Protein 2AXI (pdb70)

InterPro domains:
  IPR001841 Zinc finger, RING-type [PS50089] (438-479)
  IPR001876 Zinc finger, RanBP2-type [PF00641] (300-327)
  IPR001876 Zinc finger, RanBP2-type [PS01358] (303-322)
  IPR001876 Zinc finger, RanBP2-type [PS50199] (299-328)
  IPR003121 SWIB/MDM2 domain [PF02201] (34-95)
  IPR003121 SWIB/MDM2 domain [PS51925] (26-109)
  IPR013083 Zinc finger, RING/FYVE/PHD-type [G3DSA:3.30.40.10] (427-491)
  IPR016495 p53 negative regulator Mdm2/Mdm4 [PIRSF006748] (1-491)
  IPR028340 E3 ubiquitin-protein ligase Mdm2 [PIRSF500700] (4-491)
  IPR036443 Zinc finger, RanBP2-type superfamily [SSF90209] (290-334)
  IPR036885 SWIB/MDM2 domain superfamily [G3DSA:1.10.245.10] (1-114)
  IPR036885 SWIB/MDM2 domain superfamily [SSF47592] (18-120)
  IPR036885 SWIB/MDM2 domain superfamily [SSF47592] (189-283)
  IPR044080 MDM2, modified RING finger, HC subclass [cd16783] (435-491)

Organism: Homo sapiens (NCBI:txid9606)

B-factor: mean 27.34, std 12.37, range [12.4, 106.25]

Solvent-accessible surface area: 6262 Å² total

Radius of gyration: 12.9 Å; Cα contacts (8 Å, |Δi|>4): 145; chains: 2; bounding box: 38×24×27 Å

Structure (mmCIF, N/CA/C/O backbone):
data_2AXI
#
_entry.id   2AXI
#
_cell.length_a   45.180
_cell.length_b   77.749
_cell.length_c   61.257
_cell.angle_alpha   90.00
_cell.angle_beta   90.00
_cell.angle_gamma   90.00
#
_symmetry.space_group_name_H-M   'C 2 2 21'
#
loop_
_entity.id
_entity.type
_entity.pdbx_description
1 polymer 'Ubiquitin-protein ligase E3 Mdm2'
2 polymer 'cyclic 8-mer peptide'
3 non-polymer 'SULFATE ION'
4 non-polymer '3[N-MORPHOLINO]PROPANE SULFONIC ACID'
5 water water
#
loop_
_atom_site.group_PDB
_atom_site.id
_atom_site.type_symbol
_atom_site.label_atom_id
_atom_site.label_alt_id
_atom_site.label_comp_id
_atom_site.label_asym_id
_atom_site.label_entity_id
_atom_site.label_seq_id
_atom_site.pdbx_PDB_ins_code
_atom_site.Cartn_x
_atom_site.Cartn_y
_atom_site.Cartn_z
_atom_site.occupancy
_atom_site.B_iso_or_equiv
_atom_site.auth_seq_id
_atom_site.auth_comp_id
_atom_site.auth_asym_id
_atom_site.auth_atom_id
_atom_site.pdbx_PDB_model_num
ATOM 1 N N . GLU A 1 7 ? 18.272 11.146 -5.992 1.00 55.00 23 GLU A N 1
ATOM 2 C CA . GLU A 1 7 ? 19.564 11.538 -5.450 1.00 45.62 23 GLU A CA 1
ATOM 3 C C . GLU A 1 7 ? 19.361 12.224 -4.110 1.00 40.02 23 GLU A C 1
ATOM 4 O O . GLU A 1 7 ? 20.239 12.895 -3.597 1.00 35.08 23 GLU A O 1
ATOM 10 N N . GLN A 1 8 ? 18.174 12.050 -3.544 1.00 34.23 24 GLN A N 1
ATOM 11 C CA . GLN A 1 8 ? 17.879 12.710 -2.273 1.00 28.83 24 GLN A CA 1
ATOM 12 C C . GLN A 1 8 ? 18.286 11.848 -1.115 1.00 27.83 24 GLN A C 1
ATOM 13 O O . GLN A 1 8 ? 17.540 11.036 -0.564 1.00 29.48 24 GLN A O 1
ATOM 19 N N . GLU A 1 9 ? 19.559 12.022 -0.748 1.00 27.96 25 GLU A N 1
ATOM 20 C CA . GLU A 1 9 ? 20.223 11.035 0.080 1.00 33.50 25 GLU A CA 1
ATOM 21 C C . GLU A 1 9 ? 20.304 11.535 1.521 1.00 26.60 25 GLU A C 1
ATOM 22 O O . GLU A 1 9 ? 20.843 10.785 2.310 1.00 28.39 25 GLU A O 1
ATOM 28 N N . THR A 1 10 ? 19.760 12.729 1.807 1.00 25.34 26 THR A N 1
ATOM 29 C CA . THR A 1 10 ? 19.719 13.245 3.154 1.00 23.24 26 THR A CA 1
ATOM 30 C C . THR A 1 10 ? 19.328 12.185 4.195 1.00 23.19 26 THR A C 1
ATOM 31 O O . THR A 1 10 ? 18.267 11.593 4.044 1.00 28.21 26 THR A O 1
ATOM 35 N N . LEU A 1 11 ? 20.167 11.963 5.211 1.00 23.91 27 LEU A N 1
ATOM 36 C CA . LEU A 1 11 ? 19.881 10.940 6.231 1.00 26.08 27 LEU A CA 1
ATOM 37 C C . LEU A 1 11 ? 19.036 11.597 7.297 1.00 25.73 27 LEU A C 1
ATOM 38 O O . LEU A 1 11 ? 19.351 12.707 7.744 1.00 26.13 27 LEU A O 1
ATOM 43 N N . VAL A 1 12 ? 17.908 10.946 7.619 1.00 23.75 28 VAL A N 1
ATOM 44 C CA . VAL A 1 12 ? 16.921 11.575 8.478 1.00 22.21 28 VAL A CA 1
ATOM 45 C C . VAL A 1 12 ? 16.328 10.562 9.470 1.00 20.73 28 VAL A C 1
ATOM 46 O O . VAL A 1 12 ? 16.241 9.359 9.245 1.00 21.03 28 VAL A O 1
ATOM 50 N N . ARG A 1 13 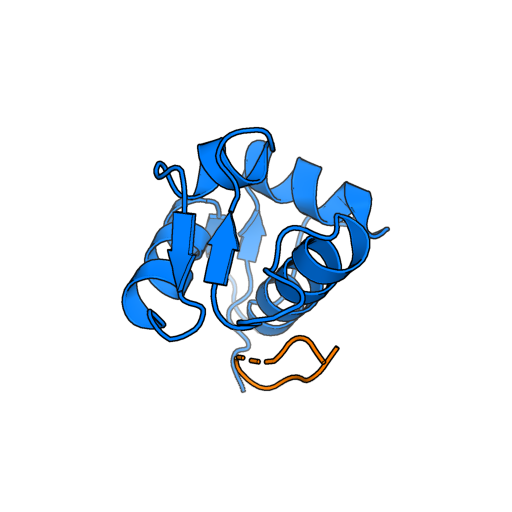? 15.905 11.139 10.579 1.00 21.42 29 ARG A N 1
ATOM 51 C CA . ARG A 1 13 ? 15.234 10.416 11.641 1.00 20.68 29 ARG A CA 1
ATOM 52 C C . ARG A 1 13 ? 13.844 11.021 11.841 1.00 19.14 29 ARG A C 1
ATOM 53 O O . ARG A 1 13 ? 13.686 12.089 12.412 1.00 21.04 29 ARG A O 1
ATOM 68 N N . PRO A 1 14 ? 12.814 10.360 11.349 1.00 17.76 30 PRO A N 1
ATOM 69 C CA . PRO A 1 14 ? 11.460 10.877 11.535 1.00 17.78 30 PRO A CA 1
ATOM 70 C C . PRO A 1 14 ? 11.069 11.058 12.992 1.00 17.43 30 PRO A C 1
ATOM 71 O O . PRO A 1 14 ? 11.434 10.268 13.863 1.00 18.92 30 PRO A O 1
ATOM 75 N N . LYS A 1 15 ? 10.321 12.127 13.207 1.00 17.90 31 LYS A N 1
ATOM 76 C CA . LYS A 1 15 ? 9.727 12.380 14.547 1.00 17.44 31 LYS A CA 1
ATOM 77 C C . LYS A 1 15 ? 8.566 11.435 14.775 1.00 16.47 31 LYS A C 1
ATOM 78 O O . LYS A 1 15 ? 8.171 10.729 13.849 1.00 17.33 31 LYS A O 1
ATOM 84 N N . PRO A 1 16 ? 7.992 11.363 15.964 1.00 18.57 32 PRO A N 1
ATOM 85 C CA . PRO A 1 16 ? 7.014 10.304 16.243 1.00 18.66 32 PRO A CA 1
ATOM 86 C C . PRO A 1 16 ? 5.839 10.240 15.297 1.00 18.19 32 PRO A C 1
ATOM 87 O O . PRO A 1 16 ? 5.457 9.113 14.934 1.00 18.91 32 PRO A O 1
ATOM 91 N N . LEU A 1 17 ? 5.229 11.362 14.926 1.00 18.27 33 LEU A N 1
ATOM 92 C CA . LEU A 1 17 ? 4.084 11.314 14.029 1.00 18.27 33 LEU A CA 1
ATOM 93 C C . LEU A 1 17 ? 4.454 10.705 12.676 1.00 17.30 33 LEU A C 1
ATOM 94 O O . LEU A 1 17 ? 3.770 9.782 12.205 1.00 18.47 33 LEU A O 1
ATOM 99 N N . LEU A 1 18 ? 5.498 11.260 12.073 1.00 16.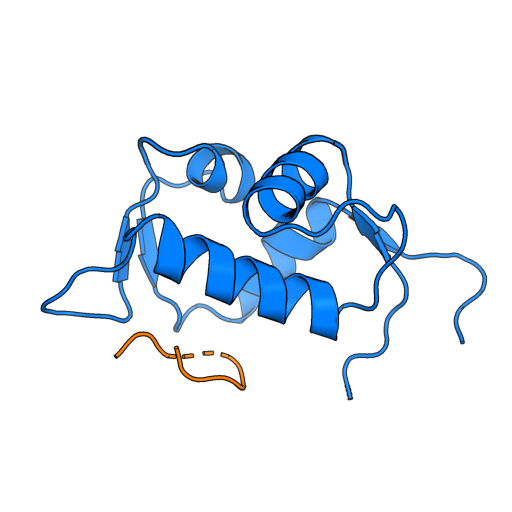73 34 LEU A N 1
ATOM 100 C CA . LEU A 1 18 ? 5.940 10.713 10.772 1.00 15.85 34 LEU A CA 1
ATOM 101 C C . LEU A 1 18 ? 6.301 9.233 10.877 1.00 17.95 34 LEU A C 1
ATOM 102 O O . LEU A 1 18 ? 5.968 8.400 10.021 1.00 16.36 34 LEU A O 1
ATOM 107 N N . LEU A 1 19 ? 6.967 8.866 11.969 1.00 16.32 35 LEU A N 1
ATOM 108 C CA . LEU A 1 19 ? 7.322 7.458 12.139 1.00 18.12 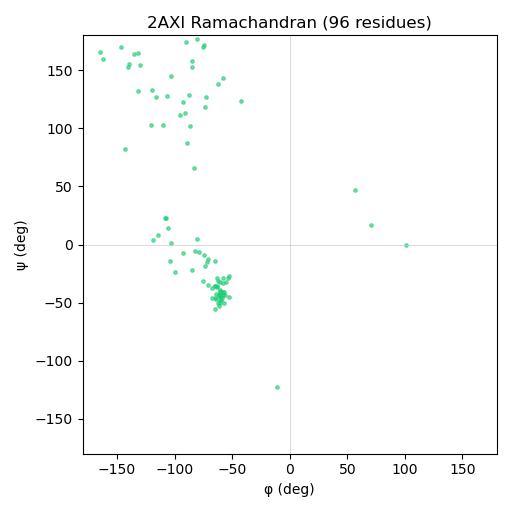35 LEU A CA 1
ATOM 109 C C . LEU A 1 19 ? 6.067 6.603 12.176 1.00 20.01 35 LEU A C 1
ATOM 110 O O . LEU A 1 19 ? 6.056 5.481 11.675 1.00 19.91 35 LEU A O 1
ATOM 119 N N . LYS A 1 20 ? 5.001 7.081 12.819 1.00 18.49 36 LYS A N 1
ATOM 120 C CA . LYS A 1 20 ? 3.753 6.299 12.845 1.00 20.26 36 LYS A CA 1
ATOM 121 C C . LYS A 1 20 ? 3.233 6.064 11.443 1.00 20.08 36 LYS A C 1
ATOM 122 O O . LYS A 1 20 ? 2.723 4.996 11.118 1.00 23.32 36 LYS A O 1
ATOM 128 N N . LEU A 1 21 ? 3.295 7.066 10.588 1.00 19.28 37 LEU A N 1
ATOM 129 C CA . LEU A 1 21 ? 2.846 6.913 9.203 1.00 18.39 37 LEU A CA 1
ATOM 130 C C . LEU A 1 21 ? 3.655 5.851 8.469 1.00 18.21 37 LEU A C 1
ATOM 131 O O . LEU A 1 21 ? 3.131 5.006 7.729 1.00 19.90 37 LEU A O 1
ATOM 136 N N . LEU A 1 22 ? 4.965 5.915 8.677 1.00 15.75 38 LEU A N 1
ATOM 137 C CA . LEU A 1 22 ? 5.841 4.975 7.981 1.00 17.11 38 LEU A CA 1
ATOM 138 C C . LEU A 1 22 ? 5.523 3.546 8.425 1.00 17.12 38 LEU A C 1
ATOM 139 O O . LEU A 1 22 ? 5.571 2.611 7.611 1.00 17.08 38 LEU A O 1
ATOM 144 N N . LYS A 1 23 ? 5.198 3.370 9.710 1.00 17.76 39 LYS A N 1
ATOM 145 C CA . LYS A 1 23 ? 4.892 2.028 10.198 1.00 18.61 39 LYS A CA 1
ATOM 146 C C . LYS A 1 23 ? 3.709 1.431 9.490 1.00 18.66 39 LYS A C 1
ATOM 147 O O . LYS A 1 23 ? 3.664 0.216 9.310 1.00 19.66 39 LYS A O 1
ATOM 158 N N . SER A 1 24 ? 2.768 2.285 9.098 1.00 17.47 40 SER A N 1
ATOM 159 C CA . SER A 1 24 ? 1.588 1.839 8.395 1.00 18.05 40 SER A CA 1
ATOM 160 C C . SER A 1 24 ? 1.920 1.101 7.118 1.00 16.99 40 SER A C 1
ATOM 161 O O . SER A 1 24 ? 1.135 0.208 6.727 1.00 22.34 40 SER A O 1
ATOM 164 N N . VAL A 1 25 ? 3.045 1.424 6.491 1.00 15.70 41 VAL A N 1
ATOM 165 C CA . VAL A 1 25 ? 3.371 0.690 5.264 1.00 14.30 41 VAL A CA 1
ATOM 166 C C . VAL A 1 25 ? 4.478 -0.318 5.453 1.00 14.79 41 VAL A C 1
ATOM 167 O O . VAL A 1 25 ? 4.979 -0.816 4.454 1.00 17.13 41 VAL A O 1
ATOM 171 N N . GLY A 1 26 ? 4.817 -0.626 6.711 1.00 14.21 42 GLY A N 1
ATOM 172 C CA . GLY A 1 26 ? 5.765 -1.646 7.025 1.00 14.84 42 GLY A CA 1
ATOM 173 C C . GLY A 1 26 ? 7.165 -1.239 7.393 1.00 16.42 42 GLY A C 1
ATOM 174 O O . GLY A 1 26 ? 8.018 -2.113 7.641 1.00 17.76 42 GLY A O 1
ATOM 175 N N . ALA A 1 27 ? 7.387 0.070 7.387 1.00 15.62 43 ALA A N 1
ATOM 176 C CA . ALA A 1 27 ? 8.704 0.615 7.672 1.00 17.15 43 ALA A CA 1
ATOM 177 C C . ALA A 1 27 ? 8.821 0.891 9.163 1.00 18.95 43 ALA A C 1
ATOM 178 O O . ALA A 1 27 ?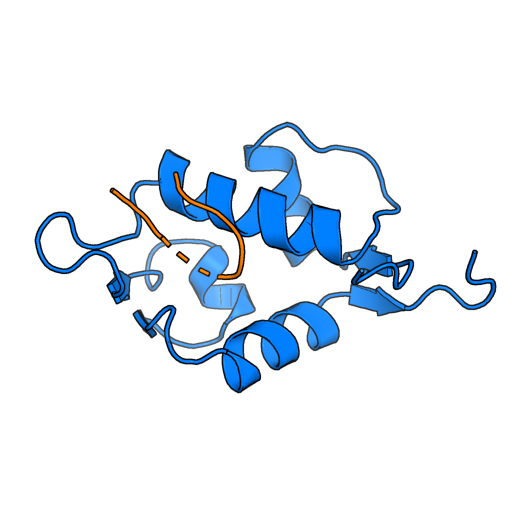 8.091 1.789 9.592 1.00 20.28 43 ALA A O 1
ATOM 180 N N . GLN A 1 28 ? 9.665 0.157 9.834 1.00 22.03 44 GLN A N 1
ATOM 181 C CA . GLN A 1 28 ? 9.780 0.258 11.291 1.00 24.53 44 GLN A CA 1
ATOM 182 C C . GLN A 1 28 ? 11.159 0.696 11.760 1.00 25.32 44 GLN A C 1
ATOM 183 O O . GLN A 1 28 ? 11.322 0.721 12.984 1.00 33.80 44 GLN A O 1
ATOM 189 N N . LYS A 1 29 ? 12.061 1.004 10.843 1.00 26.96 45 LYS A N 1
ATOM 190 C CA . LYS A 1 29 ? 13.392 1.454 11.267 1.00 26.41 45 LYS A CA 1
ATOM 191 C C . LYS A 1 29 ? 13.338 2.890 11.781 1.00 25.56 45 LYS A C 1
ATOM 192 O O . LYS A 1 29 ? 12.301 3.544 11.655 1.00 25.89 45 LYS A O 1
ATOM 198 N N . ASP A 1 30 ? 14.426 3.379 12.387 1.00 25.03 46 ASP A N 1
ATOM 199 C CA . ASP A 1 30 ? 14.386 4.761 12.876 1.00 24.09 46 ASP A CA 1
ATOM 200 C C . ASP A 1 30 ? 15.065 5.794 11.972 1.00 23.26 46 ASP A C 1
ATOM 201 O O . ASP A 1 30 ? 14.695 6.981 12.072 1.00 21.71 46 ASP A O 1
ATOM 210 N N . THR A 1 31 ? 15.988 5.344 11.152 1.00 22.56 47 THR A N 1
ATOM 211 C CA . THR A 1 31 ? 16.756 6.166 10.233 1.00 22.87 47 THR A CA 1
ATOM 212 C C . THR A 1 31 ? 16.543 5.732 8.786 1.00 22.07 47 THR A C 1
ATOM 213 O O . THR A 1 31 ? 16.545 4.562 8.430 1.00 26.22 47 THR A O 1
ATOM 217 N N . TYR A 1 32 ? 16.307 6.769 7.963 1.00 21.75 48 TYR A N 1
ATOM 218 C CA . TYR A 1 32 ? 15.993 6.653 6.573 1.00 22.53 48 TYR A CA 1
ATOM 219 C C . TYR A 1 32 ? 16.757 7.627 5.698 1.00 24.20 48 TYR A C 1
ATOM 220 O O . TYR A 1 32 ? 17.268 8.632 6.164 1.00 26.12 48 TYR A O 1
ATOM 229 N N . THR A 1 33 ? 16.773 7.374 4.385 1.00 23.88 49 THR A N 1
ATOM 230 C CA . THR A 1 33 ? 17.115 8.475 3.490 1.00 23.45 49 THR A CA 1
ATOM 231 C C . THR A 1 33 ? 15.849 9.283 3.203 1.00 20.01 49 THR A C 1
ATOM 232 O O . THR A 1 33 ? 14.745 8.750 3.309 1.00 19.27 49 THR A O 1
ATOM 236 N N . MET A 1 34 ? 16.058 10.536 2.800 1.00 21.20 50 MET A N 1
ATOM 237 C CA . MET A 1 34 ? 14.889 11.309 2.425 1.00 19.94 50 MET A CA 1
ATOM 238 C C . MET A 1 34 ? 14.119 10.610 1.312 1.00 18.64 50 MET A C 1
ATOM 239 O O . MET A 1 34 ? 12.905 10.591 1.356 1.00 17.53 50 MET A O 1
ATOM 244 N N . LYS A 1 35 ? 14.851 10.062 0.355 1.00 18.20 51 LYS A N 1
ATOM 245 C CA . LYS A 1 35 ? 14.170 9.340 -0.726 1.00 16.53 51 LYS A CA 1
ATOM 246 C C . LYS A 1 35 ? 13.213 8.265 -0.231 1.00 15.79 51 LYS A C 1
ATOM 247 O O . LYS A 1 35 ? 12.105 8.111 -0.717 1.00 16.14 51 LYS A O 1
ATOM 253 N N . GLU A 1 36 ? 13.700 7.483 0.745 1.00 16.61 52 GLU A N 1
ATOM 254 C CA . GLU A 1 36 ? 12.849 6.469 1.356 1.00 15.57 52 GLU A CA 1
ATOM 255 C C . GLU A 1 36 ? 11.624 7.113 2.026 1.00 15.73 52 GLU A C 1
ATOM 256 O O . GLU A 1 36 ? 10.511 6.589 1.872 1.00 15.16 52 GLU A O 1
ATOM 262 N N . VAL A 1 37 ? 11.835 8.164 2.810 1.00 15.13 53 VAL A N 1
ATOM 263 C CA . VAL A 1 37 ? 10.654 8.752 3.457 1.00 14.92 53 VAL A CA 1
ATOM 264 C C . VAL A 1 37 ? 9.634 9.189 2.428 1.00 13.64 53 VAL A C 1
ATOM 265 O O . VAL A 1 37 ? 8.423 8.975 2.536 1.00 16.38 53 VAL A O 1
ATOM 269 N N . LEU A 1 38 ? 10.148 9.821 1.361 1.00 14.84 54 LEU A N 1
ATOM 270 C CA . LEU A 1 38 ? 9.209 10.317 0.352 1.00 14.62 54 LEU A CA 1
ATOM 271 C C . LEU A 1 38 ? 8.466 9.167 -0.321 1.00 14.28 54 LEU A C 1
ATOM 272 O O . LEU A 1 38 ? 7.258 9.258 -0.543 1.00 15.05 54 LEU A O 1
ATOM 277 N N . PHE A 1 39 ? 9.245 8.111 -0.634 1.00 14.14 55 PHE A N 1
ATOM 278 C CA . PHE A 1 39 ? 8.591 6.982 -1.300 1.00 13.20 55 PHE A CA 1
ATOM 279 C C . PHE A 1 39 ? 7.542 6.334 -0.411 1.00 13.38 55 PHE A C 1
ATOM 280 O O . PHE A 1 39 ? 6.421 6.037 -0.829 1.00 14.23 55 PHE A O 1
ATOM 288 N N . TYR A 1 40 ? 7.901 6.081 0.852 1.00 12.88 56 TYR A N 1
ATOM 289 C CA . TYR A 1 40 ? 6.956 5.454 1.774 1.00 12.40 56 TYR A CA 1
ATOM 290 C C . TYR A 1 40 ? 5.716 6.326 2.031 1.00 13.73 56 TYR A C 1
ATOM 291 O O . TYR A 1 40 ? 4.626 5.776 2.191 1.00 13.78 56 TYR A O 1
ATOM 300 N N . LEU A 1 41 ? 5.892 7.639 2.073 1.00 13.68 57 LEU A N 1
ATOM 301 C CA . LEU A 1 41 ? 4.674 8.468 2.188 1.00 14.23 57 LEU A CA 1
ATOM 302 C C . LEU A 1 41 ? 3.765 8.367 0.971 1.00 14.11 57 LEU A C 1
ATOM 303 O O . LEU A 1 41 ? 2.550 8.429 1.093 1.00 14.80 57 LEU A O 1
ATOM 312 N N . GLY A 1 42 ? 4.346 8.247 -0.220 1.00 14.88 58 GLY A N 1
ATOM 313 C CA . GLY A 1 42 ? 3.534 8.009 -1.411 1.00 15.08 58 GLY A CA 1
ATOM 314 C C . GLY A 1 42 ? 2.790 6.688 -1.272 1.00 14.38 58 GLY A C 1
ATOM 315 O O . GLY A 1 42 ? 1.601 6.633 -1.619 1.00 14.78 58 GLY A O 1
ATOM 316 N N . GLN A 1 43 ? 3.480 5.647 -0.785 1.00 14.40 59 GLN A N 1
ATOM 317 C CA . GLN A 1 43 ? 2.793 4.361 -0.614 1.00 14.37 59 GLN A CA 1
ATOM 318 C C . GLN A 1 43 ? 1.714 4.507 0.443 1.00 13.90 59 GLN A C 1
ATOM 319 O O . GLN A 1 43 ? 0.658 3.859 0.381 1.00 15.30 59 GLN A O 1
ATOM 325 N N . TYR A 1 44 ? 1.964 5.306 1.476 1.00 14.67 60 TYR A N 1
ATOM 326 C CA . TYR A 1 44 ? 0.951 5.516 2.515 1.00 14.26 60 TYR A CA 1
ATOM 327 C C . TYR A 1 44 ? -0.335 6.049 1.914 1.00 13.92 60 TYR A C 1
ATOM 328 O O . TYR A 1 44 ? -1.427 5.575 2.213 1.00 15.48 60 TYR A O 1
ATOM 337 N N . ILE A 1 45 ? -0.204 7.103 1.102 1.00 14.01 61 ILE A N 1
ATOM 338 C CA . ILE A 1 45 ? -1.375 7.722 0.470 1.00 13.59 61 ILE A CA 1
ATOM 339 C C . ILE A 1 45 ? -2.108 6.734 -0.421 1.00 15.22 61 ILE A C 1
ATOM 340 O O . ILE A 1 45 ? -3.327 6.679 -0.466 1.00 16.88 61 ILE A O 1
ATOM 345 N N . MET A 1 46 ? -1.308 5.922 -1.140 1.00 15.10 62 MET A N 1
ATOM 346 C CA . MET A 1 46 ? -1.898 4.881 -1.977 1.00 17.18 62 MET A CA 1
ATOM 347 C C . MET A 1 46 ? -2.705 3.890 -1.152 1.00 16.01 62 MET A C 1
ATOM 348 O O . MET A 1 46 ? -3.832 3.537 -1.439 1.00 20.21 62 MET A O 1
ATOM 353 N N . THR A 1 47 ? -2.083 3.391 -0.080 1.00 15.63 63 THR A N 1
ATOM 354 C CA . THR A 1 47 ? -2.772 2.297 0.598 1.00 17.62 63 THR A CA 1
ATOM 355 C C . THR A 1 47 ? -3.968 2.776 1.422 1.00 18.48 63 THR A C 1
ATOM 356 O O . THR A 1 47 ? -4.946 2.047 1.594 1.00 21.12 63 THR A O 1
ATOM 363 N N . LYS A 1 48 ? -3.880 3.976 1.953 1.00 17.94 64 LYS A N 1
ATOM 364 C CA . LYS A 1 48 ? -4.994 4.589 2.698 1.00 17.49 64 LYS A CA 1
ATOM 365 C C . LYS A 1 48 ? -6.040 5.150 1.750 1.00 17.30 64 LYS A C 1
ATOM 366 O O . LYS A 1 48 ? -7.101 5.571 2.187 1.00 20.01 64 LYS A O 1
ATOM 372 N N . ARG A 1 49 ? -5.792 5.156 0.444 1.00 17.28 65 ARG A N 1
ATOM 373 C CA . ARG A 1 49 ? -6.763 5.622 -0.538 1.00 18.07 65 ARG A CA 1
ATOM 374 C C . ARG A 1 49 ? -7.208 7.056 -0.268 1.00 16.40 65 ARG A C 1
ATOM 375 O O . ARG A 1 49 ? -8.380 7.453 -0.279 1.00 20.31 65 ARG A O 1
ATOM 383 N N . LEU A 1 50 ? -6.171 7.903 -0.023 1.00 16.52 66 LEU A N 1
ATOM 384 C CA . LEU A 1 50 ? -6.496 9.277 0.332 1.00 16.84 66 LEU A CA 1
ATOM 385 C C . LEU A 1 50 ? -6.516 10.176 -0.883 1.00 17.95 66 LEU A C 1
ATOM 386 O O . LEU A 1 50 ? -6.889 11.330 -0.737 1.00 19.72 66 LEU A O 1
ATOM 391 N N . TYR A 1 51 ? -6.105 9.682 -2.053 1.00 17.77 67 TYR A N 1
ATOM 392 C CA . TYR A 1 51 ? -6.201 10.478 -3.282 1.00 18.70 67 TYR A CA 1
ATOM 393 C C . TYR A 1 51 ? -7.605 10.297 -3.856 1.00 19.94 67 TYR A C 1
ATOM 394 O O . TYR A 1 51 ? -8.306 9.291 -3.696 1.00 20.75 67 TYR A O 1
ATOM 403 N N . ASP A 1 52 ? -8.037 11.303 -4.578 1.00 19.91 68 ASP A N 1
ATOM 404 C CA . ASP A 1 52 ? -9.286 11.287 -5.341 1.00 20.70 68 ASP A CA 1
ATOM 405 C C . ASP A 1 52 ? -9.123 10.402 -6.577 1.00 22.77 68 ASP A C 1
ATOM 406 O O . ASP A 1 52 ? -8.292 10.716 -7.422 1.00 25.18 68 ASP A O 1
ATOM 411 N N . GLU A 1 53 ? -9.932 9.353 -6.626 1.00 22.96 69 GLU A N 1
ATOM 412 C CA . GLU A 1 53 ? -10.025 8.437 -7.726 1.00 28.93 69 GLU A CA 1
ATOM 413 C C . GLU A 1 53 ? -10.269 9.118 -9.063 1.00 27.56 69 GLU A C 1
ATOM 414 O O . GLU A 1 53 ? -9.882 8.541 -10.080 1.00 31.33 69 GLU A O 1
ATOM 420 N N . LYS A 1 54 ? -10.885 10.292 -9.089 1.00 26.62 70 LYS A N 1
ATOM 421 C CA . LYS A 1 54 ? -11.122 10.972 -10.351 1.00 25.03 70 LYS A CA 1
ATOM 422 C C . LYS A 1 54 ? -10.194 12.138 -10.633 1.00 28.61 70 LYS A C 1
ATOM 423 O O . LYS A 1 54 ? -10.140 12.623 -11.756 1.00 43.99 70 LYS A O 1
ATOM 429 N N . GLN A 1 55 ? -9.476 12.609 -9.626 1.00 23.54 71 GLN A N 1
ATOM 430 C CA . GLN A 1 55 ? -8.491 13.675 -9.757 1.00 22.56 71 GLN A CA 1
ATOM 431 C C . GLN A 1 55 ? -7.333 13.342 -8.831 1.00 20.59 71 GLN A C 1
ATOM 432 O O . GLN A 1 55 ? -7.240 13.801 -7.685 1.00 20.72 71 GLN A O 1
ATOM 438 N N . GLN A 1 56 ? -6.466 12.474 -9.347 1.00 23.44 72 GLN A N 1
ATOM 439 C CA . GLN A 1 56 ? -5.568 11.709 -8.473 1.00 21.23 72 GLN A CA 1
ATOM 440 C C . GLN A 1 56 ? -4.489 12.543 -7.842 1.00 21.74 72 GLN A C 1
ATOM 441 O O . GLN A 1 56 ? -3.822 12.068 -6.904 1.00 21.06 72 GLN A O 1
ATOM 447 N N . HIS A 1 57 ? -4.280 13.773 -8.300 1.00 20.85 73 HIS A N 1
ATOM 448 C CA . HIS A 1 57 ? -3.282 14.590 -7.613 1.00 21.98 73 HIS A CA 1
ATOM 449 C C . HIS A 1 57 ? -3.834 15.254 -6.357 1.00 19.23 73 HIS A C 1
ATOM 450 O O . HIS A 1 57 ? -3.071 15.911 -5.646 1.00 22.27 73 HIS A O 1
ATOM 457 N N . ILE A 1 58 ? -5.132 15.098 -6.136 1.00 18.02 74 ILE A N 1
ATOM 458 C CA . ILE A 1 58 ? -5.709 15.682 -4.930 1.00 18.87 74 ILE A CA 1
ATOM 459 C C . ILE A 1 58 ? -5.722 14.708 -3.791 1.00 17.27 74 ILE A C 1
ATOM 460 O O . ILE A 1 58 ? -6.303 13.618 -3.923 1.00 20.35 74 ILE A O 1
ATOM 465 N N . VAL A 1 59 ? -5.103 15.081 -2.689 1.00 16.62 75 VAL A N 1
ATOM 466 C CA . VAL A 1 59 ? -5.130 14.258 -1.488 1.00 17.29 75 VAL A CA 1
ATOM 467 C C . VAL A 1 59 ? -6.041 14.881 -0.442 1.00 17.64 75 VAL A C 1
ATOM 468 O O . VAL A 1 59 ? -5.908 16.063 -0.134 1.00 19.45 75 VAL A O 1
ATOM 472 N N . TYR A 1 60 ? -6.964 14.070 0.058 1.00 17.64 76 TYR A N 1
ATOM 473 C CA . TYR A 1 60 ? -7.894 14.541 1.083 1.00 19.78 76 TYR A CA 1
ATOM 474 C C . TYR A 1 60 ? -7.534 13.855 2.392 1.00 18.82 76 TYR A C 1
ATOM 475 O O . TYR A 1 60 ? -7.824 12.672 2.556 1.00 20.48 76 TYR A O 1
ATOM 492 N N . CYS A 1 61 ? -6.860 14.576 3.288 1.00 18.16 77 CYS A N 1
ATOM 493 C CA . CYS A 1 61 ? -6.263 13.990 4.476 1.00 17.52 77 CYS A CA 1
ATOM 494 C C . CYS A 1 61 ? -6.884 14.453 5.775 1.00 16.67 77 CYS A C 1
ATOM 495 O O . CYS A 1 61 ? -6.372 14.123 6.836 1.00 20.09 77 CYS A O 1
ATOM 498 N N . SER A 1 62 ? -7.999 15.202 5.701 1.00 20.90 78 SER A N 1
ATOM 499 C CA . SER A 1 62 ? -8.556 15.726 6.926 1.00 23.47 78 SER A CA 1
ATOM 500 C C . SER A 1 62 ? -8.862 14.690 7.981 1.00 22.55 78 SER A C 1
ATOM 501 O O . SER A 1 62 ? -8.791 15.001 9.182 1.00 28.32 78 SER A O 1
ATOM 504 N N . ASN A 1 63 ? -9.232 13.477 7.582 1.00 21.64 79 ASN A N 1
ATOM 505 C CA . ASN A 1 63 ? -9.683 12.459 8.523 1.00 22.97 79 ASN A CA 1
ATOM 506 C C . ASN A 1 63 ? -8.672 11.332 8.731 1.00 21.10 79 ASN A C 1
ATOM 507 O O . ASN A 1 63 ? -9.011 10.236 9.151 1.00 24.05 79 ASN A O 1
ATOM 512 N N . ASP A 1 64 ? -7.438 11.691 8.432 1.00 18.06 80 ASP A N 1
ATOM 513 C CA . ASP A 1 64 ? -6.333 10.782 8.536 1.00 16.25 80 ASP A CA 1
ATOM 514 C C . ASP A 1 64 ? -5.212 11.438 9.334 1.00 17.14 80 ASP A C 1
ATOM 515 O O . ASP A 1 64 ? -5.100 12.649 9.355 1.00 18.65 80 ASP A O 1
ATOM 520 N N . LEU A 1 65 ? -4.378 10.599 9.959 1.00 17.76 81 LEU A N 1
ATOM 521 C CA . LEU A 1 65 ? -3.206 11.134 10.633 1.00 17.53 81 LEU A CA 1
ATOM 522 C C . LEU A 1 65 ? -2.350 11.996 9.728 1.00 15.74 81 LEU A C 1
ATOM 523 O O . LEU A 1 65 ? -1.635 12.927 10.142 1.00 19.81 81 LEU A O 1
ATOM 532 N N . LEU A 1 66 ? -2.375 11.716 8.423 1.00 16.48 82 LEU A N 1
ATOM 533 C CA . LEU A 1 66 ? -1.564 12.536 7.513 1.00 16.49 82 LEU A CA 1
ATOM 534 C C . LEU A 1 66 ? -1.927 14.011 7.582 1.00 16.73 82 LEU A C 1
ATOM 535 O O . LEU A 1 66 ? -1.083 14.903 7.435 1.00 19.03 82 LEU A O 1
ATOM 540 N N . GLY A 1 67 ? -3.221 14.259 7.821 1.00 18.45 83 GLY A N 1
ATOM 541 C CA . GLY A 1 67 ? -3.690 15.631 7.951 1.00 19.93 83 GLY A CA 1
ATOM 542 C C . GLY A 1 67 ? -3.057 16.339 9.138 1.00 22.23 83 GLY A C 1
ATOM 543 O O . GLY A 1 67 ? -2.876 17.570 9.158 1.00 23.40 83 GLY A O 1
ATOM 544 N N . ASP A 1 68 ? -2.686 15.623 10.181 1.00 23.07 84 ASP A N 1
ATOM 545 C CA . ASP A 1 68 ? -2.001 16.258 11.317 1.00 23.69 84 ASP A CA 1
ATOM 546 C C . ASP A 1 68 ? -0.581 16.658 10.899 1.00 23.46 84 ASP A C 1
ATOM 547 O O . ASP A 1 68 ? -0.104 17.678 11.358 1.00 30.99 84 ASP A O 1
ATOM 552 N N . LEU A 1 69 ? 0.060 15.853 10.040 1.00 24.75 85 LEU A N 1
ATOM 553 C CA . LEU A 1 69 ? 1.406 16.172 9.552 1.00 25.27 85 LEU A CA 1
ATOM 554 C C . LEU A 1 69 ? 1.443 17.435 8.699 1.00 27.31 85 LEU A C 1
ATOM 555 O O . LEU A 1 69 ? 2.297 18.340 8.848 1.00 30.30 85 LEU A O 1
ATOM 560 N N . PHE A 1 70 ? 0.492 17.506 7.788 1.00 22.17 86 PHE A N 1
ATOM 561 C CA . PHE A 1 70 ? 0.446 18.592 6.817 1.00 25.31 86 PHE A CA 1
ATOM 562 C C . PHE A 1 70 ? -0.253 19.827 7.345 1.00 26.93 86 PHE A C 1
ATOM 563 O O . PHE A 1 70 ? 0.009 20.915 6.796 1.00 31.53 86 PHE A O 1
ATOM 578 N N 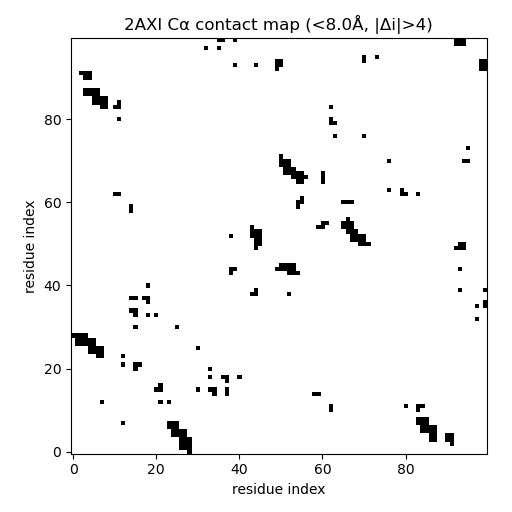. GLY A 1 71 ? -1.075 19.612 8.361 1.00 24.39 87 GLY A N 1
ATOM 579 C CA . GLY A 1 71 ? -1.811 20.760 8.923 1.00 26.73 87 GLY A CA 1
ATOM 580 C C . GLY A 1 71 ? -2.903 21.342 8.050 1.00 25.91 87 GLY A C 1
ATOM 581 O O . GLY A 1 71 ? -3.386 22.460 8.244 1.00 26.16 87 GLY A O 1
ATOM 582 N N . VAL A 1 72 ? -3.329 20.589 7.035 1.00 24.03 88 VAL A N 1
ATOM 583 C CA . VAL A 1 72 ? -4.395 21.057 6.166 1.00 25.41 88 VAL A CA 1
ATOM 584 C C . VAL A 1 72 ? -5.292 19.856 5.864 1.00 20.57 88 VAL A C 1
ATOM 585 O O . VAL A 1 72 ? -4.824 18.728 5.973 1.00 21.86 88 VAL A O 1
ATOM 589 N N . PRO A 1 73 ? -6.546 20.092 5.533 1.00 21.62 89 PRO A N 1
ATOM 590 C CA . PRO A 1 73 ? -7.463 19.016 5.196 1.00 19.91 89 PRO A CA 1
ATOM 591 C C . PRO A 1 73 ? -7.185 18.411 3.831 1.00 18.82 89 PRO A C 1
ATOM 592 O O . PRO A 1 73 ? -7.681 17.309 3.608 1.00 20.25 89 PRO A O 1
ATOM 596 N N . SER A 1 74 ? -6.450 19.106 2.964 1.00 19.71 90 SER A N 1
ATOM 597 C CA . SER A 1 74 ? -6.300 18.610 1.598 1.00 19.27 90 SER A CA 1
ATOM 598 C C . SER A 1 74 ? -5.091 19.326 0.985 1.00 17.76 90 SER A C 1
ATOM 599 O O . SER A 1 74 ? -4.691 20.403 1.450 1.00 21.78 90 SER A O 1
ATOM 602 N N . PHE A 1 75 ? -4.562 18.704 -0.058 1.00 17.40 91 PHE A N 1
ATOM 603 C CA . PHE A 1 75 ? -3.475 19.359 -0.766 1.00 17.11 91 PHE A CA 1
ATOM 604 C C . PHE A 1 75 ? -3.301 18.659 -2.111 1.00 16.91 91 PHE A C 1
ATOM 605 O O . PHE A 1 75 ? -3.863 17.591 -2.296 1.00 18.28 91 PHE A O 1
ATOM 613 N N . SER A 1 76 ? -2.548 19.323 -2.987 1.00 18.22 92 SER A N 1
ATOM 614 C CA . SER A 1 76 ? -2.268 18.714 -4.251 1.00 17.19 92 SER A CA 1
ATOM 615 C C . SER A 1 76 ? -0.846 18.164 -4.256 1.00 17.43 92 SER A C 1
ATOM 616 O O . SER A 1 76 ? 0.049 18.846 -3.744 1.00 18.12 92 SER A O 1
ATOM 619 N N . VAL A 1 77 ? -0.652 17.036 -4.940 1.00 17.93 93 VAL A N 1
ATOM 620 C CA . VAL A 1 77 ? 0.696 16.488 -5.092 1.00 18.16 93 VAL A CA 1
ATOM 621 C C . VAL A 1 77 ? 1.572 17.430 -5.901 1.00 17.76 93 VAL A C 1
ATOM 622 O O . VAL A 1 77 ? 2.789 17.263 -5.846 1.00 19.46 93 VAL A O 1
ATOM 626 N N . LYS A 1 78 ? 0.993 18.408 -6.578 1.00 18.66 94 LYS A N 1
ATOM 627 C CA . LYS A 1 78 ? 1.751 19.408 -7.294 1.00 18.72 94 LYS A CA 1
ATOM 628 C C . LYS A 1 78 ? 2.458 20.403 -6.387 1.00 18.04 94 LYS A C 1
ATOM 629 O O . LYS A 1 78 ? 3.353 21.136 -6.871 1.00 19.99 94 LYS A O 1
ATOM 635 N N . GLU A 1 79 ? 2.068 20.439 -5.126 1.00 17.51 95 GLU A N 1
ATOM 636 C CA . GLU A 1 79 ? 2.650 21.387 -4.177 1.00 17.83 95 GLU A CA 1
ATOM 637 C C . GLU A 1 79 ? 3.960 20.889 -3.604 1.00 18.00 95 GLU A C 1
ATOM 638 O O . GLU A 1 79 ? 4.066 20.582 -2.394 1.00 18.12 95 GLU A O 1
ATOM 644 N N . HIS A 1 80 ? 4.970 20.767 -4.464 1.00 19.28 96 HIS A N 1
ATOM 645 C CA . HIS A 1 80 ? 6.235 20.146 -4.074 1.00 18.53 96 HIS A CA 1
ATOM 646 C C . HIS A 1 80 ? 6.907 20.858 -2.905 1.00 19.52 96 HIS A C 1
ATOM 647 O O . HIS A 1 80 ? 7.354 20.208 -1.946 1.00 19.42 96 HIS A O 1
ATOM 654 N N . ARG A 1 81 ? 6.977 22.185 -2.958 1.00 19.64 97 ARG A N 1
ATOM 655 C CA . ARG A 1 81 ? 7.639 22.896 -1.862 1.00 19.37 97 ARG A CA 1
ATOM 656 C C . ARG A 1 81 ? 6.939 22.634 -0.531 1.00 19.56 97 ARG A C 1
ATOM 657 O O . ARG A 1 81 ? 7.624 22.400 0.470 1.00 20.83 97 ARG A O 1
ATOM 665 N N . LYS A 1 82 ? 5.615 22.695 -0.527 1.00 20.32 98 LYS A N 1
ATOM 666 C CA . LYS A 1 82 ? 4.881 22.434 0.712 1.00 19.85 98 LYS A CA 1
ATOM 667 C C . LYS A 1 82 ? 5.135 21.014 1.224 1.00 18.79 98 LYS A C 1
ATOM 668 O O . LYS A 1 82 ? 5.306 20.847 2.448 1.00 21.46 98 LYS A O 1
ATOM 674 N N . ILE A 1 83 ? 5.139 20.053 0.296 1.00 18.32 99 ILE A N 1
ATOM 675 C CA . ILE A 1 83 ? 5.323 18.648 0.698 1.00 18.48 99 ILE A CA 1
ATOM 676 C C . ILE A 1 83 ? 6.684 18.456 1.356 1.00 18.53 99 ILE A C 1
ATOM 677 O O . ILE A 1 83 ? 6.750 17.946 2.469 1.00 19.51 99 ILE A O 1
ATOM 682 N N . TYR A 1 84 ? 7.711 18.940 0.681 1.00 18.79 100 TYR A N 1
ATOM 683 C CA . TYR A 1 84 ? 9.046 18.828 1.241 1.00 19.24 100 TYR A CA 1
ATOM 684 C C . TYR A 1 84 ? 9.140 19.540 2.577 1.00 19.81 100 TYR A C 1
ATOM 685 O O . TYR A 1 84 ? 9.764 18.973 3.484 1.00 23.05 100 TYR A O 1
ATOM 694 N N . THR A 1 85 ? 8.561 20.753 2.586 1.00 19.54 101 THR A N 1
ATOM 695 C CA . THR A 1 85 ? 8.669 21.530 3.811 1.00 22.70 101 THR A CA 1
ATOM 696 C C . THR A 1 85 ? 8.055 20.810 5.001 1.00 23.94 101 THR A C 1
ATOM 697 O O . THR A 1 85 ? 8.673 20.726 6.070 1.00 28.24 101 THR A O 1
ATOM 701 N N . MET A 1 86 ? 6.843 20.305 4.812 1.00 23.29 102 MET A N 1
ATOM 702 C CA . MET A 1 86 ? 6.110 19.684 5.915 1.00 24.57 102 MET A CA 1
ATOM 703 C C . MET A 1 86 ? 6.814 18.405 6.330 1.00 22.93 102 MET A C 1
ATOM 704 O O . MET A 1 86 ? 6.873 18.048 7.537 1.00 22.87 102 MET A O 1
ATOM 709 N N . ILE A 1 87 ? 7.366 17.640 5.397 1.00 19.63 103 ILE A N 1
ATOM 710 C CA . ILE A 1 87 ? 8.096 16.410 5.769 1.00 19.69 103 ILE A CA 1
ATOM 711 C C . ILE A 1 87 ? 9.352 16.785 6.517 1.00 20.30 103 ILE A C 1
ATOM 712 O O . ILE A 1 87 ? 9.639 16.213 7.568 1.00 21.46 103 ILE A O 1
ATOM 717 N N . TYR A 1 88 ? 10.135 17.752 6.049 1.00 23.16 104 TYR A N 1
ATOM 718 C CA . TYR A 1 88 ? 11.373 18.083 6.759 1.00 23.37 104 TYR A CA 1
ATOM 719 C C . TYR A 1 88 ? 11.098 18.574 8.163 1.00 27.13 104 TYR A C 1
ATOM 720 O O . TYR A 1 88 ? 11.860 18.365 9.116 1.00 28.52 104 TYR A O 1
ATOM 729 N N . ARG A 1 89 ? 9.943 19.242 8.327 1.00 23.92 105 ARG A N 1
ATOM 730 C CA . ARG A 1 89 ? 9.733 19.788 9.680 1.00 28.52 105 ARG A CA 1
ATOM 731 C C . ARG A 1 89 ? 9.372 18.656 10.632 1.00 27.28 105 ARG A C 1
ATOM 732 O O . ARG A 1 89 ? 9.343 18.886 11.848 1.00 30.03 105 ARG A O 1
ATOM 740 N N . ASN A 1 90 ? 9.123 17.462 10.097 1.00 23.46 106 ASN A N 1
ATOM 741 C CA . ASN A 1 90 ? 8.744 16.306 10.885 1.00 22.60 106 ASN A CA 1
ATOM 742 C C . ASN A 1 90 ? 9.851 15.267 10.959 1.00 20.42 106 ASN A C 1
ATOM 743 O O . ASN A 1 90 ? 9.563 14.100 11.242 1.00 20.40 106 ASN A O 1
ATOM 748 N N . LEU A 1 91 ? 11.078 15.747 10.730 1.00 21.93 107 LEU A N 1
ATOM 749 C CA . LEU A 1 91 ? 12.194 14.810 10.913 1.00 22.44 107 LEU A CA 1
ATOM 750 C C . LEU A 1 91 ? 13.402 15.597 11.427 1.00 25.15 107 LEU A C 1
ATOM 751 O O . LEU A 1 91 ? 13.337 16.802 11.420 1.00 27.23 107 LEU A O 1
ATOM 756 N N . VAL A 1 92 ? 14.389 14.790 11.831 1.00 22.63 108 VAL A N 1
ATOM 757 C CA . VAL A 1 92 ? 15.634 15.469 12.201 1.00 24.80 108 VAL A CA 1
ATOM 758 C C . VAL A 1 92 ? 16.668 14.979 11.188 1.00 23.24 108 VAL A C 1
ATOM 759 O O . VAL A 1 92 ? 16.839 13.778 10.923 1.00 26.72 108 VAL A O 1
ATOM 763 N N . VAL A 1 93 ? 17.301 15.957 10.564 1.00 24.91 109 VAL A N 1
ATOM 764 C CA . VAL A 1 93 ? 18.408 15.597 9.695 1.00 25.12 109 VAL A CA 1
ATOM 765 C C . VAL A 1 93 ? 19.609 15.172 10.556 1.00 27.63 109 VAL A C 1
ATOM 766 O O . VAL A 1 93 ? 20.029 15.914 11.457 1.00 31.06 109 VAL A O 1
ATOM 770 N N . VAL A 1 94 ? 20.150 13.995 10.280 1.00 25.49 110 VAL A N 1
ATOM 771 C CA . VAL A 1 94 ? 21.254 13.330 10.954 1.00 26.11 110 VAL A CA 1
ATOM 772 C C . VAL A 1 94 ? 22.524 14.157 10.844 1.00 27.47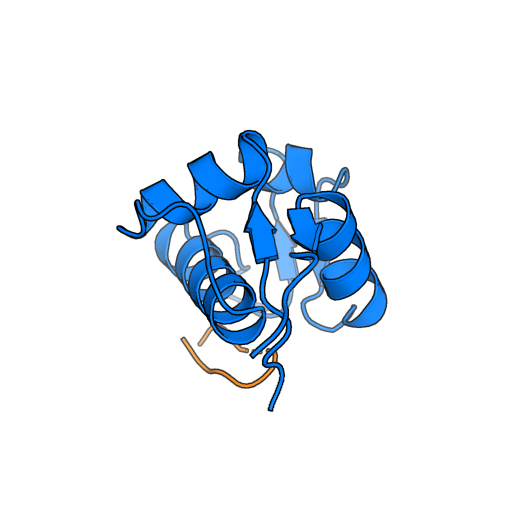 110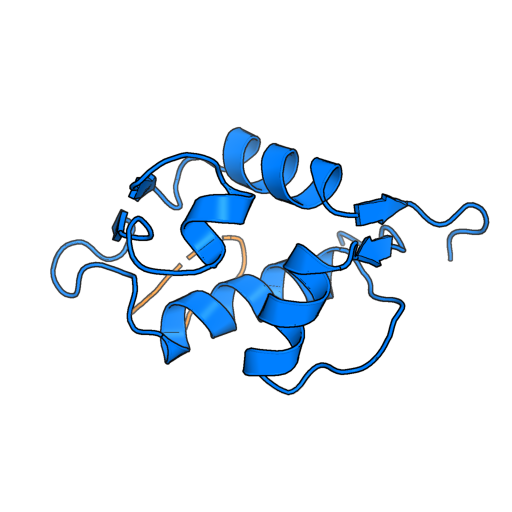 VAL A C 1
ATOM 773 O O . VAL A 1 94 ? 22.759 14.725 9.767 1.00 30.53 110 VAL A O 1
ATOM 777 N N . ASN A 1 95 ? 23.308 14.260 11.923 1.00 30.89 111 ASN A N 1
ATOM 778 C CA . ASN A 1 95 ? 24.541 15.061 11.943 1.00 32.78 111 ASN A CA 1
ATOM 779 C C . ASN A 1 95 ? 25.552 14.452 10.976 1.00 35.07 111 ASN A C 1
ATOM 780 O O . ASN A 1 95 ? 26.052 15.098 10.059 1.00 41.32 111 ASN A O 1
ATOM 785 N N . GLN A 1 96 ? 25.837 13.181 11.195 1.00 39.72 112 GLN A N 1
ATOM 786 C CA . GLN A 1 96 ? 26.756 12.464 10.333 1.00 44.06 112 GLN A CA 1
ATOM 787 C C . GLN A 1 96 ? 25.991 11.884 9.141 1.00 43.90 112 GLN A C 1
ATOM 788 O O . GLN A 1 96 ? 25.298 10.871 9.272 1.00 44.05 112 GLN A O 1
ATOM 794 N N . GLN A 1 97 ? 26.154 12.587 8.024 1.00 41.10 113 GLN A N 1
ATOM 795 C CA . GLN A 1 97 ? 25.566 12.235 6.732 1.00 40.00 113 GLN A CA 1
ATOM 796 C C . GLN A 1 97 ? 26.397 11.165 6.064 1.00 47.56 113 GLN A C 1
ATOM 797 O O . GLN A 1 97 ? 27.423 10.752 6.629 1.00 57.27 113 GLN A O 1
ATOM 803 N N . GLU A 1 98 ? 26.041 10.636 4.913 1.00 51.78 114 GLU A N 1
ATOM 804 C CA . GLU A 1 98 ? 26.647 9.460 4.298 1.00 57.68 114 GLU A CA 1
ATOM 805 C C . GLU A 1 98 ? 26.189 8.175 5.008 1.00 63.11 114 GLU A C 1
ATOM 806 O O . GLU A 1 98 ? 26.486 7.043 4.598 1.00 68.99 114 GLU A O 1
ATOM 812 N N . PRO B 2 1 ? -2.588 4.544 -10.379 1.00 26.35 20 PRO B N 1
ATOM 813 C CA . PRO B 2 1 ? -2.989 5.850 -10.900 1.00 26.64 20 PRO B CA 1
ATOM 814 C C . PRO B 2 1 ? -2.563 7.026 -10.038 1.00 26.58 20 PRO B C 1
ATOM 815 O O . PRO B 2 1 ? -2.785 8.197 -10.401 1.00 27.06 20 PRO B O 1
ATOM 819 N N . PHE B 2 2 ? -1.927 6.756 -8.905 1.00 24.16 21 PHE B N 1
ATOM 820 C CA . PHE B 2 2 ? -1.493 7.830 -8.008 1.00 21.47 21 PHE B CA 1
ATOM 821 C C . PHE B 2 2 ? -0.040 8.169 -8.305 1.00 21.20 21 PHE B C 1
ATOM 822 O O . PHE B 2 2 ? 0.865 7.363 -8.084 1.00 21.73 21 PHE B O 1
ATOM 830 N N . GLU B 2 3 ? 0.199 9.358 -8.855 1.00 22.57 22 GLU B N 1
ATOM 831 C CA . GLU B 2 3 ? 1.525 9.898 -9.136 1.00 22.67 22 GLU B CA 1
ATOM 832 C C . GLU B 2 3 ? 2.051 10.684 -7.942 1.00 19.64 22 GLU B C 1
ATOM 833 O O . GLU B 2 3 ? 1.282 11.453 -7.381 1.00 21.30 22 GLU B O 1
ATOM 854 N N . LEU B 2 5 ? 5.689 12.693 -6.775 1.00 19.81 24 LEU B N 1
ATOM 855 C CA . LEU B 2 5 ? 7.086 13.055 -6.948 1.00 20.18 24 LEU B CA 1
ATOM 856 C C . LEU B 2 5 ? 7.687 12.188 -8.056 1.00 21.22 24 LEU B C 1
ATOM 857 O O . LEU B 2 5 ? 7.168 12.159 -9.178 1.00 23.29 24 LEU B O 1
ATOM 862 N N . ASP B 2 6 ? 8.743 11.460 -7.739 1.00 23.59 25 ASP B N 1
ATOM 863 C CA . ASP B 2 6 ? 9.453 10.636 -8.711 1.00 25.51 25 ASP B CA 1
ATOM 864 C C . ASP B 2 6 ? 8.837 9.293 -9.013 1.00 29.08 25 ASP B C 1
ATOM 865 O O . ASP B 2 6 ? 9.462 8.514 -9.738 1.00 33.15 25 ASP B O 1
ATOM 870 N N . TRP B 2 7 ? 7.664 9.011 -8.464 1.00 22.35 26 TRP B N 1
ATOM 871 C CA . TRP B 2 7 ? 7.149 7.668 -8.488 1.00 19.62 26 TRP B CA 1
ATOM 872 C C . TRP B 2 7 ? 5.714 7.558 -8.947 1.00 18.69 26 TRP B C 1
ATOM 873 O O . TRP B 2 7 ? 4.996 8.552 -8.982 1.00 20.11 26 TRP B O 1
ATOM 884 N N . GLU B 2 8 ? 5.330 6.316 -9.271 1.00 19.63 27 GLU B N 1
ATOM 885 C CA . GLU B 2 8 ? 3.949 6.076 -9.665 1.00 19.85 27 GLU B CA 1
ATOM 886 C C . GLU B 2 8 ? 3.446 4.868 -8.883 1.00 17.83 27 GLU B C 1
ATOM 887 O O . GLU B 2 8 ? 4.170 3.867 -8.826 1.00 18.61 27 GLU B O 1
ATOM 893 N N . PHE B 2 9 ? 2.278 5.053 -8.316 1.00 18.67 28 PHE B N 1
ATOM 894 C CA . PHE B 2 9 ? 1.617 4.032 -7.509 1.00 19.00 28 PHE B CA 1
ATOM 895 C C . PHE B 2 9 ? 0.278 3.717 -8.148 1.00 20.63 28 PHE B C 1
ATOM 896 O O . PHE B 2 9 ? -0.736 4.246 -7.709 1.00 23.47 28 PHE B O 1
#

Foldseek 3Di:
DQFFKKFFAPLLCVLLVVQPDNDGIDGPVVSVVSVVVSCVVVVQADPVHRQKGQDLPHSVCVLLVHRIDGVVPVVSVVVSRPVRIGGDPDGD/DDDVVDDD

Sequence (100 aa):
EQETLVRPKPLLLKLLKSVGAQKDTYTMKEVLFYLGQYIMTKRLYDEKQQHIVYCSNDLLGDLFGVPSFSVKEHRKIYTMIYRNLVVVNQQEPFELDWEF

GO terms:
  GO:0005515 protein binding (F, IPI)
  GO:0061630 ubiquitin protein ligase activity (F, IDA)
  GO:0043161 proteasome-mediated ubiquitin-dependent protein catabolic process (P, IDA)
  GO:1901797 negative regulation of signal transduction by p53 class mediator (P, IDA)
  GO:0061630 ubiquitin protein ligase activity (F, TAS)
  GO:0043161 proteasome-mediated ubiquitin-dependent protein catabolic process (P, TAS)
  GO:1901797 negative regulation of signal transduction by p53 class mediator (P, TAS)
  GO:0000209 protein polyubiquitination (P, TAS)
  GO:00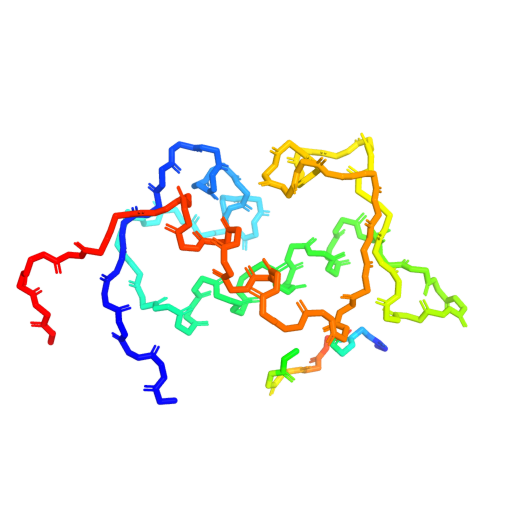06511 ubiquitin-dependent protein catabolic process (P, IGI)
  GO:0051865 protein autoubiquitination (P, IMP)
  GO:0006511 ubiquitin-dependent protein catabolic process (P, IMP)
  GO:0008097 5S rRNA binding (F, IDA)
  GO:0005634 nucleus (C, IDA)
  GO:0005730 nucleolus (C, IDA)
  GO:0005737 cytoplasm (C, IDA)
  GO:0016874 ligase activity (F, IDA)
  GO:0043021 ribonucleoprotein complex binding (F, IDA)
  GO:0016567 protein ubiquitination (P, IDA)
  GO:0006511 ubiquitin-dependent protein catabolic process (P, IDA)
  GO:0006915 apoptotic process (P, IDA)

Secondary structure (DSSP, 8-state):
----EEEE-HHHHHHHHHTT---S-EEHHHHHHHHHHHHHHHT-EETTEEEEEE-TTSHHHHHHSSSEEETT-HHHHHHHHHTTEEE-SS--/--------

CATH classification: 1.10.245.10

Nearest PDB structures (foldseek):
  2axi-assembly1_A  TM=1.011E+00  e=2.684E-19  Homo sapiens
  8f0z-assembly1_A  TM=9.900E-01  e=1.532E-16  Homo sapiens
  4umn-assembly1_B  TM=9.833E-01  e=1.753E-16  Homo sapiens
  5hmi-assembly3_A  TM=9.543E-01  e=4.860E-17  Homo sapiens
  5wts-assembly1_B  TM=9.698E-01  e=1.251E-16  Homo sapiens